Protein AF-A0A7W1PTY8-F1 (afdb_monomer)

Radius of gyration: 16.14 Å; Cα contacts (8 Å, |Δi|>4): 261; chains: 1; bounding box: 44×46×37 Å

Solvent-accessible surface area (backbone atoms only — not comparable to full-atom values): 6985 Å² total; per-residue (Å²): 135,87,81,84,87,83,87,86,79,87,54,73,79,92,75,63,62,74,62,30,79,41,83,40,99,84,69,27,41,33,36,24,19,24,73,20,39,33,32,34,26,34,72,88,78,34,53,73,45,74,30,42,72,42,86,69,38,36,64,60,100,88,45,11,25,40,53,67,46,71,39,95,58,34,92,86,41,43,36,38,36,37,33,33,23,27,69,55,97,85,38,54,25,33,34,33,33,36,24,40,56,56,97,75,31,59,40,76,79,38,77,80,42,66,84,38,83,52,78,85,132

Sequence (121 aa):
MQSTSVDTTTIITGLNIPWELIWGPDNFIWMTERFGRISRINPETGEQHILKVIDEVHQVSETGLLGMALHPDFFQNPYVFVVYTYLKNQEITVKVVRFSYSKGILIEPLAILDDIPGSFN

pLDDT: mean 95.44, std 7.08, range [57.75, 98.88]

Secondary structure (DSSP, 8-state):
--PPP----------S-EEEEEE-TTS-EEEEETTTEEEEE-TTT--EEEEEE-TT---STT-SEEEEEE-TTTTTS-EEEEEEEEEETTEEEEEEEEEEEETTEEEEEEEEEEEEE----

Foldseek 3Di:
DDDDDDDDDDLDDPAAQWADWDCDPVRWIWTDHFAAWTWTANSVRRDIQTADGDNQADDDDPFGWHDKDADPPCVVFVKIKTKGWGDDVNFIWIWIWIFHDDPRYTHDIDTPGTRHGDDDD

Mean predicted aligned error: 3.73 Å

Nearest PDB structures (foldseek):
  3das-assembly1_A  TM=8.930E-01  e=3.170E-07  Streptomyces coelicolor
  7cgz-assembly1_A  TM=8.992E-01  e=5.356E-05  Serratia sp. FS14
  7cdy-assembly2_B  TM=9.033E-01  e=5.646E-05  Serratia sp. FS14
  7cdy-assembly1_A  TM=8.923E-01  e=4.818E-05  Serratia sp. FS14
  7cgz-assembly1_B  TM=8.977E-01  e=2.909E-04  Serratia sp. FS14

Structure (mmCIF, N/CA/C/O backbone):
data_AF-A0A7W1PTY8-F1
#
_entry.id   AF-A0A7W1PTY8-F1
#
loop_
_atom_site.group_PDB
_atom_site.id
_atom_site.type_symbol
_atom_site.label_atom_id
_atom_site.label_alt_id
_atom_site.label_comp_id
_atom_site.label_asym_id
_atom_site.label_entity_id
_atom_site.label_seq_id
_atom_site.pdbx_PDB_ins_code
_atom_site.Cartn_x
_atom_site.Cartn_y
_atom_site.Cartn_z
_atom_site.occupancy
_atom_site.B_iso_or_equiv
_atom_site.auth_seq_id
_atom_site.auth_comp_id
_atom_site.auth_asym_id
_atom_site.auth_atom_id
_atom_site.pdbx_PDB_model_num
ATOM 1 N N . MET A 1 1 ? -26.676 32.865 10.962 1.00 58.53 1 MET A N 1
ATOM 2 C CA . MET A 1 1 ? -25.761 31.973 10.219 1.00 58.53 1 MET A CA 1
ATOM 3 C C . MET A 1 1 ? -25.387 30.841 11.158 1.00 58.53 1 MET A C 1
ATOM 5 O O . MET A 1 1 ? -24.960 31.139 12.263 1.00 58.53 1 MET A O 1
ATOM 9 N N . GLN A 1 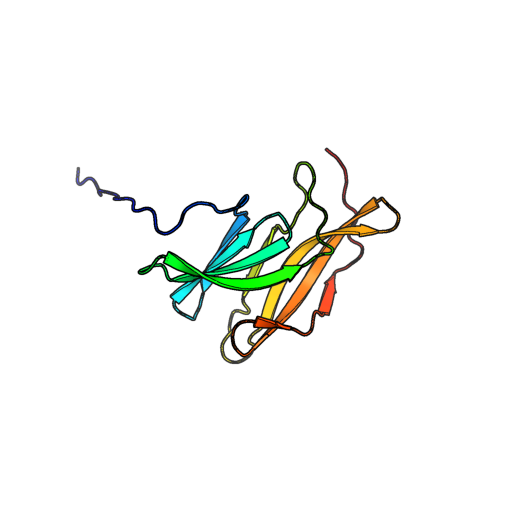2 ? -25.641 29.587 10.788 1.00 62.97 2 GLN A N 1
ATOM 10 C CA . GLN A 1 2 ? -25.294 28.424 11.609 1.00 62.97 2 GLN A CA 1
ATOM 11 C C . GLN A 1 2 ? -23.900 27.953 11.180 1.00 62.97 2 GLN A C 1
ATOM 13 O O . GLN A 1 2 ? -23.709 27.598 10.020 1.00 62.97 2 GLN A O 1
ATOM 18 N N . SER A 1 3 ? -22.913 28.034 12.070 1.00 77.81 3 SER A N 1
ATOM 19 C CA . SER A 1 3 ? -21.562 27.519 11.829 1.00 77.81 3 SER A CA 1
ATOM 20 C C . SER A 1 3 ? -21.509 26.036 12.194 1.00 77.81 3 SER A C 1
ATOM 22 O O . SER A 1 3 ? -21.961 25.663 13.275 1.00 77.81 3 SER A O 1
ATOM 24 N N . THR A 1 4 ? -20.948 25.198 11.324 1.00 82.62 4 THR A N 1
ATOM 25 C CA . THR A 1 4 ? -20.609 23.805 11.665 1.00 82.62 4 THR A CA 1
ATOM 26 C C . THR A 1 4 ? -19.239 23.812 12.341 1.00 82.62 4 THR A C 1
ATOM 28 O O . THR A 1 4 ? -18.309 24.379 11.769 1.00 82.62 4 THR A O 1
ATOM 31 N N . SER A 1 5 ? -19.104 23.247 13.547 1.00 85.88 5 SER A N 1
ATOM 32 C CA . SER A 1 5 ? -17.782 23.028 14.148 1.00 85.88 5 SER A CA 1
ATOM 33 C C . SER A 1 5 ? -17.198 21.714 13.640 1.00 85.88 5 SER A C 1
ATOM 35 O O . SER A 1 5 ? -17.921 20.739 13.440 1.00 85.88 5 SER A O 1
ATOM 37 N N . VAL A 1 6 ? -15.889 21.710 13.405 1.00 91.75 6 VAL A N 1
ATOM 38 C CA . VAL A 1 6 ? -15.121 20.522 13.033 1.00 91.75 6 VAL A CA 1
ATOM 39 C C . VAL A 1 6 ? -14.063 20.336 14.105 1.00 91.75 6 VAL A C 1
ATOM 41 O O . VAL A 1 6 ? -13.234 21.225 14.300 1.00 91.75 6 VAL A O 1
ATOM 44 N N . ASP A 1 7 ? -14.104 19.192 14.777 1.00 92.88 7 ASP A N 1
ATOM 45 C CA . ASP A 1 7 ? -13.088 18.785 15.740 1.00 92.88 7 ASP A CA 1
ATOM 46 C C . ASP A 1 7 ? -12.106 17.816 15.075 1.00 92.88 7 ASP A C 1
ATOM 48 O O . ASP A 1 7 ? -12.463 17.067 14.162 1.00 92.88 7 ASP A O 1
ATOM 52 N N . THR A 1 8 ? -10.853 17.834 15.524 1.00 93.69 8 THR A N 1
ATOM 53 C CA . THR A 1 8 ? -9.806 16.931 15.039 1.00 93.69 8 THR A CA 1
ATOM 54 C C . THR A 1 8 ? -9.248 16.106 16.190 1.00 93.69 8 THR A C 1
ATOM 56 O O . THR A 1 8 ? -9.191 16.542 17.338 1.00 93.69 8 THR A O 1
ATOM 59 N N . THR A 1 9 ? -8.850 14.871 15.902 1.00 94.44 9 THR A N 1
ATOM 60 C CA . THR A 1 9 ? -8.197 13.986 16.871 1.00 94.44 9 THR A CA 1
ATOM 61 C C . THR A 1 9 ? -7.113 13.193 16.162 1.00 94.44 9 THR A C 1
ATOM 63 O O . THR A 1 9 ? -7.313 12.696 15.054 1.00 94.44 9 THR A O 1
ATOM 66 N N . THR A 1 10 ? -5.948 13.089 16.796 1.00 96.62 10 THR A N 1
ATOM 67 C CA . THR A 1 10 ? -4.826 12.305 16.277 1.00 96.62 10 THR A CA 1
ATOM 68 C C . THR A 1 10 ? -5.045 10.826 16.582 1.00 96.62 10 THR A C 1
ATOM 70 O O . THR A 1 10 ? -5.048 10.439 17.746 1.00 96.62 10 THR A O 1
ATOM 73 N N . ILE A 1 11 ? -5.190 10.007 15.538 1.00 96.88 11 ILE A N 1
ATOM 74 C CA . ILE A 1 11 ? -5.391 8.549 15.646 1.00 96.88 11 ILE A CA 1
ATOM 75 C C . ILE A 1 11 ? -4.049 7.813 15.789 1.00 96.88 11 ILE A C 1
ATOM 77 O O . ILE A 1 11 ? -3.917 6.895 16.590 1.00 96.88 11 ILE A O 1
ATOM 81 N N . ILE A 1 12 ? -3.036 8.220 15.022 1.00 97.62 12 ILE A N 1
ATOM 82 C CA . ILE A 1 12 ? -1.703 7.605 15.011 1.00 97.62 12 ILE A CA 1
ATOM 83 C C . ILE A 1 12 ? -0.636 8.655 14.675 1.00 97.62 12 ILE A C 1
ATOM 85 O O . ILE A 1 12 ? -0.915 9.651 14.009 1.00 97.62 12 ILE A O 1
ATOM 89 N N . THR A 1 13 ? 0.596 8.441 15.139 1.00 97.19 13 THR A N 1
ATOM 90 C CA . THR A 1 13 ? 1.770 9.275 14.824 1.00 97.19 13 THR A CA 1
ATOM 91 C C . THR A 1 13 ? 2.957 8.400 14.409 1.00 97.19 13 THR A C 1
ATOM 93 O O . THR A 1 13 ? 2.874 7.176 14.458 1.00 97.19 13 THR A O 1
ATOM 96 N N . GLY A 1 14 ? 4.065 9.010 13.975 1.00 96.50 14 GLY A N 1
ATOM 97 C CA . GLY A 1 14 ? 5.282 8.271 13.603 1.00 96.50 14 GLY A CA 1
ATOM 98 C C . GLY A 1 14 ? 5.218 7.566 12.243 1.00 96.50 14 GLY A C 1
ATOM 99 O O . GLY A 1 14 ? 6.052 6.708 11.960 1.00 96.50 14 GLY A O 1
ATOM 100 N N . LEU A 1 15 ? 4.244 7.925 11.404 1.00 97.31 15 LEU A N 1
ATOM 101 C CA . LEU A 1 15 ? 4.138 7.444 10.029 1.00 97.31 15 LEU A CA 1
ATOM 102 C C . LEU A 1 15 ? 5.244 8.039 9.146 1.00 97.31 15 LEU A C 1
ATOM 104 O O . LEU A 1 15 ? 5.660 9.186 9.323 1.00 97.31 15 LEU A O 1
ATOM 108 N N . ASN A 1 16 ? 5.696 7.266 8.167 1.00 95.62 16 ASN A N 1
ATOM 109 C CA . ASN A 1 16 ? 6.699 7.653 7.190 1.00 95.62 16 ASN A CA 1
ATOM 110 C C . ASN A 1 16 ? 6.025 8.041 5.869 1.00 95.62 16 ASN A C 1
ATOM 112 O O . ASN A 1 16 ? 5.718 7.179 5.053 1.00 95.62 16 ASN A O 1
ATOM 116 N N . ILE A 1 17 ? 5.816 9.346 5.671 1.00 96.69 17 ILE A N 1
ATOM 117 C CA . ILE A 1 17 ? 5.283 9.934 4.429 1.00 96.69 17 ILE A CA 1
ATOM 118 C C . ILE A 1 17 ? 4.039 9.156 3.930 1.00 96.69 17 ILE A C 1
ATOM 120 O O . ILE A 1 17 ? 4.115 8.450 2.918 1.00 96.69 17 ILE A O 1
ATOM 124 N N . PRO A 1 18 ? 2.910 9.222 4.665 1.00 96.94 18 PRO A N 1
ATOM 125 C CA . PRO A 1 18 ? 1.657 8.621 4.214 1.00 96.94 18 PRO A CA 1
ATOM 126 C C . PRO A 1 18 ? 1.213 9.268 2.897 1.00 96.94 18 PRO A C 1
ATOM 128 O O . PRO A 1 18 ? 1.330 10.485 2.748 1.00 96.94 18 PRO A O 1
ATOM 131 N N . TRP A 1 19 ? 0.736 8.460 1.949 1.00 97.38 19 TRP A N 1
ATOM 132 C CA . TRP A 1 19 ? 0.445 8.912 0.585 1.00 97.38 19 TRP A CA 1
ATOM 133 C C . TRP A 1 19 ? -1.033 8.769 0.220 1.00 97.38 19 TRP A C 1
ATOM 135 O O . TRP A 1 19 ? -1.728 9.770 0.075 1.00 97.38 19 TRP A O 1
ATOM 145 N N . GLU A 1 20 ? -1.531 7.538 0.113 1.00 98.06 20 GLU A N 1
ATOM 146 C CA . GLU A 1 20 ? -2.942 7.245 -0.149 1.00 98.06 20 GLU A CA 1
ATOM 147 C C . GLU A 1 20 ? -3.645 6.826 1.144 1.00 98.06 20 GLU A C 1
ATOM 149 O O . GLU A 1 20 ? -3.072 6.078 1.940 1.00 98.06 20 GLU A O 1
ATOM 154 N N . LEU A 1 21 ? -4.892 7.272 1.337 1.00 98.25 21 LEU A N 1
ATOM 155 C CA . LEU A 1 21 ? -5.752 6.864 2.448 1.00 98.25 21 LEU A CA 1
ATOM 156 C C . LEU A 1 21 ? -7.136 6.470 1.921 1.00 98.25 21 LEU A C 1
ATOM 158 O O . LEU A 1 21 ? -7.814 7.268 1.280 1.00 98.25 21 LEU A O 1
ATOM 162 N N . ILE A 1 22 ? -7.588 5.264 2.259 1.00 98.19 22 ILE A N 1
ATOM 163 C CA . ILE A 1 22 ? -8.889 4.726 1.841 1.00 98.19 22 ILE A CA 1
ATOM 164 C C . ILE A 1 22 ? -9.629 4.205 3.064 1.00 98.19 22 ILE A C 1
ATOM 166 O O . ILE A 1 22 ? -9.067 3.455 3.862 1.00 98.19 22 ILE A O 1
ATOM 170 N N . TRP A 1 23 ? -10.911 4.541 3.193 1.00 98.06 23 TRP A N 1
ATOM 171 C CA . TRP A 1 23 ? -11.771 3.858 4.154 1.00 98.06 23 TRP A CA 1
ATOM 172 C C . TRP A 1 23 ? -12.104 2.461 3.628 1.00 98.06 23 TRP A C 1
ATOM 174 O O . TRP A 1 23 ? -12.783 2.311 2.611 1.00 98.06 23 TRP A O 1
ATOM 184 N N . GLY A 1 24 ? -11.573 1.438 4.289 1.00 97.31 24 GLY A N 1
ATOM 185 C CA . GLY A 1 24 ? -11.740 0.049 3.898 1.00 97.31 24 GLY A CA 1
ATOM 186 C C . GLY A 1 24 ? -13.146 -0.481 4.191 1.00 97.31 24 GLY A C 1
ATOM 187 O O . GLY A 1 24 ? -13.846 0.028 5.071 1.00 97.31 24 GLY A O 1
ATOM 188 N N . PRO A 1 25 ? -13.562 -1.559 3.506 1.00 95.88 25 PRO A N 1
ATOM 189 C CA . PRO A 1 25 ? -14.844 -2.222 3.754 1.00 95.88 25 PRO A CA 1
ATOM 190 C C . PRO A 1 25 ? -14.901 -2.920 5.125 1.00 95.88 25 PRO A C 1
ATOM 192 O O . PRO A 1 25 ? -15.966 -3.347 5.560 1.00 95.88 25 PRO A O 1
ATOM 195 N N . ASP A 1 26 ? -13.761 -3.040 5.806 1.00 95.94 26 ASP A N 1
ATOM 196 C CA . ASP A 1 26 ? -13.593 -3.591 7.148 1.00 95.94 26 ASP A CA 1
ATOM 197 C C . ASP A 1 26 ? -13.624 -2.520 8.258 1.00 95.94 26 ASP A C 1
ATOM 199 O O . ASP A 1 26 ? -13.364 -2.852 9.411 1.00 95.94 26 ASP A O 1
ATOM 203 N N . ASN A 1 27 ? -13.953 -1.260 7.932 1.00 97.38 27 ASN A N 1
ATOM 204 C CA . ASN A 1 27 ? -13.896 -0.090 8.826 1.00 97.38 27 ASN A CA 1
ATOM 205 C C . ASN A 1 27 ? -12.494 0.270 9.339 1.00 97.38 27 ASN A C 1
ATOM 207 O O . ASN A 1 27 ? -12.361 1.015 10.308 1.00 97.38 27 ASN A O 1
ATOM 211 N N . PHE A 1 28 ? -11.442 -0.210 8.676 1.00 98.44 28 PHE A N 1
ATOM 212 C CA . PHE A 1 28 ? -10.090 0.292 8.894 1.00 98.44 28 PHE A CA 1
ATOM 213 C C . PHE A 1 28 ? -9.759 1.378 7.869 1.00 98.44 28 PHE A C 1
ATOM 215 O O . PHE A 1 28 ? -10.257 1.367 6.745 1.00 98.44 28 PHE A O 1
ATOM 222 N N . ILE A 1 29 ? -8.854 2.287 8.221 1.00 98.56 29 ILE A N 1
ATOM 223 C CA . ILE A 1 29 ? -8.222 3.192 7.259 1.00 98.56 29 ILE A CA 1
ATOM 224 C C . ILE A 1 29 ? -7.041 2.451 6.641 1.00 98.56 29 ILE A C 1
ATOM 226 O O . ILE A 1 29 ? -6.067 2.157 7.327 1.00 98.56 29 ILE A O 1
ATOM 230 N N . TRP A 1 30 ? -7.117 2.137 5.356 1.00 98.69 30 TRP A N 1
ATOM 231 C CA . TRP A 1 30 ? -6.025 1.545 4.592 1.00 98.69 30 TRP A CA 1
ATOM 232 C C . TRP A 1 30 ? -5.120 2.651 4.073 1.00 98.69 30 TRP A C 1
ATOM 234 O O . TRP A 1 30 ? -5.601 3.683 3.613 1.00 98.69 30 TRP A O 1
ATOM 244 N N . MET A 1 31 ? -3.812 2.431 4.139 1.00 98.69 31 MET A N 1
ATOM 245 C CA . MET A 1 31 ? -2.828 3.464 3.869 1.00 98.69 31 MET A CA 1
ATOM 246 C C . MET A 1 31 ? -1.594 2.917 3.162 1.00 98.69 31 MET A C 1
ATOM 248 O O . MET A 1 31 ? -1.081 1.848 3.518 1.00 98.69 31 MET A O 1
ATOM 252 N N . THR A 1 32 ? -1.082 3.696 2.213 1.00 98.75 32 THR A N 1
ATOM 253 C CA . THR A 1 32 ? 0.265 3.524 1.668 1.00 98.75 32 THR A CA 1
ATOM 254 C C . THR A 1 32 ? 1.237 4.499 2.319 1.00 98.75 32 THR A C 1
ATOM 256 O O . THR A 1 32 ? 0.925 5.662 2.566 1.00 98.75 32 THR A O 1
ATOM 259 N N . GLU A 1 33 ? 2.441 4.020 2.594 1.00 98.56 33 GLU A N 1
ATOM 260 C CA . GLU A 1 33 ? 3.583 4.840 2.973 1.00 98.56 33 GLU A CA 1
ATOM 261 C C . GLU A 1 33 ? 4.651 4.726 1.906 1.00 98.56 33 GLU A C 1
ATOM 263 O O . GLU A 1 33 ? 4.957 3.639 1.401 1.00 98.56 33 GLU A O 1
ATOM 268 N N . ARG A 1 34 ? 5.225 5.878 1.581 1.00 97.75 34 ARG A N 1
ATOM 269 C CA . ARG A 1 34 ? 5.984 6.091 0.355 1.00 97.75 34 ARG A CA 1
ATOM 270 C C . ARG A 1 34 ? 7.163 5.141 0.154 1.00 97.75 34 ARG A C 1
ATOM 272 O O . ARG A 1 34 ? 7.490 4.802 -0.982 1.00 97.75 34 ARG A O 1
ATOM 279 N N . PHE A 1 35 ? 7.763 4.665 1.240 1.00 97.75 35 PHE A N 1
ATOM 280 C CA . PHE A 1 35 ? 8.876 3.721 1.195 1.00 97.75 35 PHE A CA 1
ATOM 281 C C . PHE A 1 35 ? 8.485 2.290 0.788 1.00 97.75 35 PHE A C 1
ATOM 283 O O . PHE A 1 35 ? 9.366 1.449 0.653 1.00 97.75 35 PHE A O 1
ATOM 290 N N . GLY A 1 36 ? 7.192 1.999 0.603 1.00 98.50 36 GLY A N 1
ATOM 291 C CA . GLY A 1 36 ? 6.707 0.701 0.128 1.00 98.50 36 GLY A CA 1
ATOM 292 C C . GLY A 1 36 ? 5.828 -0.070 1.106 1.00 98.50 36 GLY A C 1
ATOM 293 O O . GLY A 1 36 ? 5.517 -1.234 0.847 1.00 98.50 36 GLY A O 1
ATOM 294 N N . ARG A 1 37 ? 5.418 0.535 2.227 1.00 98.75 37 ARG A N 1
ATOM 295 C CA . ARG A 1 37 ? 4.574 -0.134 3.224 1.00 98.75 37 ARG A CA 1
ATOM 296 C C . ARG A 1 37 ? 3.096 0.100 2.948 1.00 98.75 37 ARG A C 1
ATOM 298 O O . ARG A 1 37 ? 2.658 1.226 2.747 1.00 98.75 37 ARG A O 1
ATOM 305 N N . ILE A 1 38 ? 2.327 -0.979 3.007 1.00 98.81 38 ILE A N 1
ATOM 306 C CA . ILE A 1 38 ? 0.867 -0.961 2.999 1.00 98.81 38 ILE A CA 1
ATOM 307 C C . ILE A 1 38 ? 0.411 -1.415 4.378 1.00 98.81 38 ILE A C 1
ATOM 309 O O . ILE A 1 38 ? 0.805 -2.484 4.858 1.00 98.81 38 ILE A O 1
ATOM 313 N N . SER A 1 39 ? -0.414 -0.604 5.026 1.00 98.62 39 SER A N 1
ATOM 314 C CA . SER A 1 39 ? -0.977 -0.915 6.336 1.00 98.62 39 SER A CA 1
ATOM 315 C C . SER A 1 39 ? -2.453 -0.559 6.393 1.00 98.62 39 SER A C 1
ATOM 317 O O . SER A 1 39 ? -2.960 0.162 5.537 1.00 98.62 39 SER A O 1
ATOM 319 N N . ARG A 1 40 ? -3.147 -1.068 7.404 1.00 98.50 40 ARG A N 1
ATOM 320 C CA . ARG A 1 40 ? -4.472 -0.587 7.783 1.00 98.50 40 ARG A CA 1
ATOM 321 C C . ARG A 1 40 ? -4.470 -0.193 9.254 1.00 98.50 40 ARG A C 1
ATOM 323 O O . ARG A 1 40 ? -3.775 -0.822 10.049 1.00 98.50 40 ARG A O 1
ATOM 330 N N . ILE A 1 41 ? -5.216 0.841 9.606 1.00 98.69 41 ILE A N 1
ATOM 331 C CA . ILE A 1 41 ? -5.251 1.436 10.941 1.00 98.69 41 ILE A CA 1
ATOM 332 C C . ILE A 1 41 ? -6.684 1.392 11.452 1.00 98.69 41 ILE A C 1
ATOM 334 O O . ILE A 1 41 ? -7.607 1.797 10.744 1.00 98.69 41 ILE A O 1
ATOM 338 N N . ASN A 1 42 ? -6.874 0.903 12.674 1.00 98.38 42 ASN A N 1
ATOM 339 C CA . ASN A 1 42 ? -8.162 1.002 13.343 1.00 98.38 42 ASN A CA 1
ATOM 340 C C . ASN A 1 42 ? -8.410 2.479 13.720 1.00 98.38 42 ASN A C 1
ATOM 342 O O . ASN A 1 42 ? -7.616 3.038 14.481 1.00 98.38 42 ASN A O 1
ATOM 346 N N . PRO A 1 43 ? -9.477 3.124 13.215 1.00 97.69 43 PRO A N 1
ATOM 347 C CA . PRO A 1 43 ? -9.721 4.545 13.456 1.00 97.69 43 PRO A CA 1
ATOM 348 C C . PRO A 1 43 ? -10.086 4.877 14.912 1.00 97.69 43 PRO A C 1
ATOM 350 O O . PRO A 1 43 ? -9.940 6.027 15.315 1.00 97.69 43 PRO A O 1
ATOM 353 N N . GLU A 1 44 ? -10.540 3.903 15.705 1.00 97.25 44 GLU A N 1
ATOM 354 C CA . GLU A 1 44 ? -10.914 4.095 17.112 1.00 97.25 44 GLU A CA 1
ATOM 355 C C . GLU A 1 44 ? -9.725 3.905 18.060 1.00 97.25 44 GLU A C 1
ATOM 357 O O . GLU A 1 44 ? -9.585 4.640 19.036 1.00 97.25 44 GLU A O 1
ATOM 362 N N . THR A 1 45 ? -8.869 2.913 17.790 1.00 97.69 45 THR A N 1
ATOM 363 C CA . THR A 1 45 ? -7.778 2.522 18.705 1.00 97.69 45 THR A CA 1
ATOM 364 C C . THR A 1 45 ? -6.395 2.989 18.261 1.00 97.69 45 THR A C 1
ATOM 366 O O . THR A 1 45 ? -5.462 2.967 19.062 1.00 97.69 45 THR A O 1
ATOM 369 N N . GLY A 1 46 ? -6.232 3.369 16.990 1.00 97.88 46 GLY A N 1
ATOM 370 C CA . GLY A 1 46 ? -4.930 3.669 16.392 1.00 97.88 46 GLY A CA 1
ATOM 371 C C . GLY A 1 46 ? -4.055 2.440 16.131 1.00 97.88 46 GLY A C 1
ATOM 372 O O . GLY A 1 46 ? -2.896 2.583 15.747 1.00 97.88 46 GLY A O 1
ATOM 373 N N . GLU A 1 47 ? -4.580 1.225 16.317 1.00 98.25 47 GLU A N 1
ATOM 374 C CA . GLU A 1 47 ? -3.840 -0.011 16.066 1.00 98.25 47 GLU A CA 1
ATOM 375 C C . GLU A 1 47 ? -3.493 -0.152 14.574 1.00 98.25 47 GLU A C 1
ATOM 377 O O . GLU A 1 47 ? -4.384 -0.212 13.725 1.00 98.25 47 GLU A O 1
ATOM 382 N N . GLN A 1 48 ? -2.195 -0.225 14.254 1.00 98.38 48 GLN A N 1
ATOM 383 C CA . GLN A 1 48 ? -1.691 -0.385 12.888 1.00 98.38 48 GLN A CA 1
ATOM 384 C C . GLN A 1 48 ? -1.373 -1.850 12.581 1.00 98.38 48 GLN A C 1
ATOM 386 O O . GLN A 1 48 ? -0.551 -2.481 13.245 1.00 98.38 48 GLN A O 1
ATOM 391 N N . HIS A 1 49 ? -1.963 -2.379 11.512 1.00 98.38 49 HIS A N 1
ATOM 392 C CA . HIS A 1 49 ? -1.666 -3.704 10.969 1.00 98.38 49 HIS A CA 1
ATOM 393 C C . HIS A 1 49 ? -0.901 -3.556 9.658 1.00 98.38 49 HIS A C 1
ATOM 395 O O . HIS A 1 49 ? -1.424 -3.012 8.684 1.00 98.38 49 HIS A O 1
ATOM 401 N N . ILE A 1 50 ? 0.334 -4.050 9.614 1.00 98.56 50 ILE A N 1
ATOM 402 C CA . ILE A 1 50 ? 1.144 -4.050 8.391 1.00 98.56 50 ILE A CA 1
ATOM 403 C C . ILE A 1 50 ? 0.683 -5.203 7.500 1.00 98.56 50 ILE A C 1
ATOM 405 O O . ILE A 1 50 ? 0.758 -6.363 7.894 1.00 98.56 50 ILE A O 1
ATOM 409 N N . LEU A 1 51 ? 0.234 -4.877 6.289 1.00 98.69 51 LEU A N 1
ATOM 410 C CA . LEU A 1 51 ? -0.285 -5.850 5.328 1.00 98.69 51 LEU A CA 1
ATOM 411 C C . LEU A 1 51 ? 0.798 -6.324 4.354 1.00 98.69 51 LEU A C 1
ATOM 413 O O . LEU A 1 51 ? 0.778 -7.473 3.902 1.00 98.69 51 LEU A O 1
ATOM 417 N N . LYS A 1 52 ? 1.725 -5.422 4.001 1.00 98.69 52 LYS A N 1
ATOM 418 C CA . LYS A 1 52 ? 2.843 -5.681 3.088 1.00 98.69 52 LYS A CA 1
ATOM 419 C C . LYS A 1 52 ? 3.935 -4.626 3.220 1.00 98.69 52 LYS A C 1
ATOM 421 O O . LYS A 1 52 ? 3.640 -3.460 3.466 1.00 98.69 52 LYS A O 1
ATOM 426 N N . VAL A 1 53 ? 5.173 -5.032 2.965 1.00 98.62 53 VAL A N 1
ATOM 427 C CA . VAL A 1 53 ? 6.269 -4.139 2.573 1.00 98.62 53 VAL A CA 1
ATOM 428 C C . VAL A 1 53 ? 6.768 -4.620 1.211 1.00 98.62 53 VAL A C 1
ATOM 430 O O . VAL A 1 53 ? 6.932 -5.826 1.012 1.00 98.62 53 VAL A O 1
ATOM 433 N N . ILE A 1 54 ? 6.891 -3.706 0.251 1.00 98.50 54 ILE A N 1
ATOM 434 C CA . ILE A 1 54 ? 7.333 -3.989 -1.117 1.00 98.50 54 ILE A CA 1
ATOM 435 C C . ILE A 1 54 ? 8.769 -3.483 -1.262 1.00 98.50 54 ILE A C 1
ATOM 437 O O . ILE A 1 54 ? 8.993 -2.300 -1.496 1.00 98.50 54 ILE A O 1
ATOM 441 N N . ASP A 1 55 ? 9.738 -4.387 -1.130 1.00 97.88 55 ASP A N 1
ATOM 442 C CA . ASP A 1 55 ? 11.163 -4.028 -1.062 1.00 97.88 55 ASP A CA 1
ATOM 443 C C . ASP A 1 55 ? 11.721 -3.429 -2.365 1.00 97.88 55 ASP A C 1
ATOM 445 O O . ASP A 1 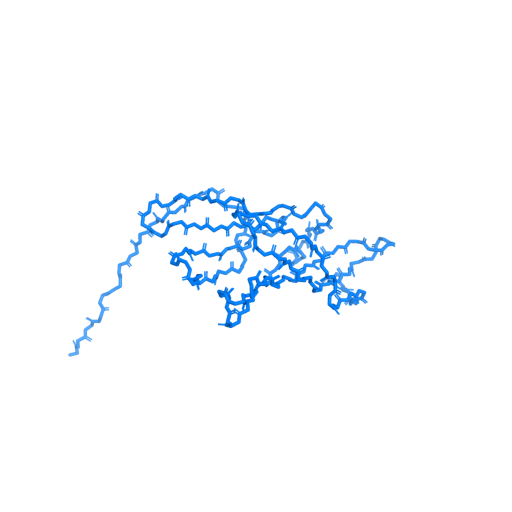55 ? 12.715 -2.710 -2.345 1.00 97.88 55 ASP A O 1
ATOM 449 N N . GLU A 1 56 ? 11.093 -3.712 -3.509 1.00 97.25 56 GLU A N 1
ATOM 450 C CA . GLU A 1 56 ? 11.528 -3.182 -4.810 1.00 97.25 56 GLU A CA 1
ATOM 451 C C . GLU A 1 56 ? 11.106 -1.725 -5.067 1.00 97.25 56 GLU A C 1
ATOM 453 O O . GLU A 1 56 ? 11.466 -1.156 -6.102 1.00 97.25 56 GLU A O 1
ATOM 458 N N . VAL A 1 57 ? 10.337 -1.118 -4.156 1.00 98.12 57 VAL A N 1
ATOM 459 C CA . VAL A 1 57 ? 9.916 0.279 -4.279 1.00 98.12 57 VAL A CA 1
ATOM 460 C C . VAL A 1 57 ? 11.138 1.188 -4.270 1.00 98.12 57 VAL A C 1
ATOM 462 O O . VAL A 1 57 ? 11.943 1.200 -3.340 1.00 98.12 57 VAL A O 1
ATOM 465 N N . HIS A 1 58 ? 11.251 2.003 -5.310 1.00 96.81 58 HIS A N 1
ATOM 466 C CA . HIS A 1 58 ? 12.263 3.038 -5.402 1.00 96.81 58 HIS A CA 1
ATOM 467 C C . HIS A 1 58 ? 11.669 4.381 -4.982 1.00 96.81 58 HIS A C 1
ATOM 469 O O . HIS A 1 58 ? 10.743 4.859 -5.636 1.00 96.81 58 HIS A O 1
ATOM 475 N N . GLN A 1 59 ? 12.214 4.988 -3.921 1.00 93.50 59 GLN A N 1
ATOM 476 C CA . GLN A 1 59 ? 11.777 6.287 -3.401 1.00 93.50 59 GLN A CA 1
ATOM 477 C C . GLN A 1 59 ? 12.883 7.357 -3.441 1.00 93.50 59 GLN A C 1
ATOM 479 O O . GLN A 1 59 ? 13.895 7.261 -2.750 1.00 93.50 59 GLN A O 1
ATOM 484 N N . VAL A 1 60 ? 12.665 8.402 -4.238 1.00 91.38 60 VAL A N 1
ATOM 485 C CA . VAL A 1 60 ? 13.490 9.609 -4.420 1.00 91.38 60 VAL A CA 1
ATOM 486 C C . VAL A 1 60 ? 12.578 10.737 -4.930 1.00 91.38 60 VAL A C 1
ATOM 488 O O . VAL A 1 60 ? 11.799 10.532 -5.852 1.00 91.38 60 VAL A O 1
ATOM 491 N N . SER A 1 61 ? 12.681 11.953 -4.383 1.00 89.81 61 SER A N 1
ATOM 492 C CA . SER A 1 61 ? 11.922 13.148 -4.826 1.00 89.81 61 SER A CA 1
ATOM 493 C C . SER A 1 61 ? 10.393 13.012 -4.783 1.00 89.81 61 SER A C 1
ATOM 495 O O . SER A 1 61 ? 9.856 13.253 -3.710 1.00 89.81 61 SER A O 1
ATOM 497 N N . GLU A 1 62 ? 9.713 12.527 -5.829 1.00 90.00 62 GLU A N 1
ATOM 498 C CA . GLU A 1 62 ? 8.261 12.218 -5.867 1.00 90.00 62 GLU A CA 1
ATOM 499 C C . GLU A 1 62 ? 7.965 10.718 -6.089 1.00 90.00 62 GLU A C 1
ATOM 501 O O . GLU A 1 62 ? 6.817 10.286 -6.083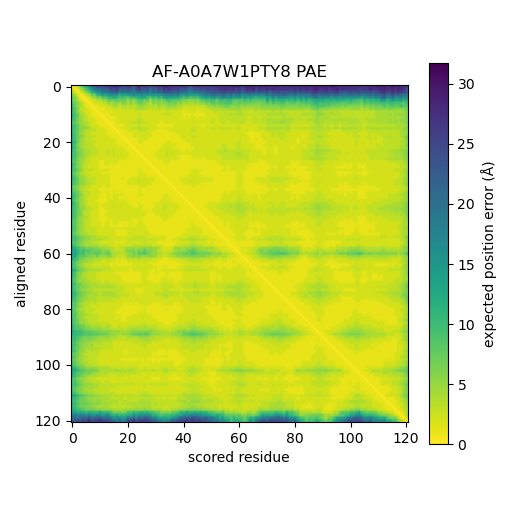 1.00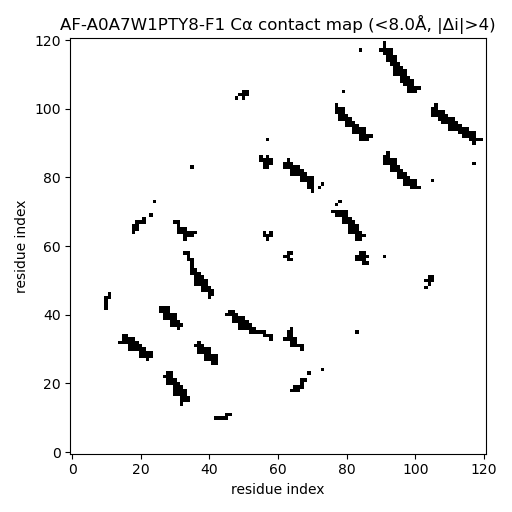 90.00 62 GLU A O 1
ATOM 506 N N . THR A 1 63 ? 8.997 9.888 -6.266 1.00 95.19 63 THR A N 1
ATOM 507 C CA . THR A 1 63 ? 8.849 8.445 -6.498 1.00 95.19 63 THR A CA 1
ATOM 508 C C . THR A 1 63 ? 8.599 7.689 -5.188 1.00 95.19 63 THR A C 1
ATOM 510 O O . THR A 1 63 ? 9.026 8.123 -4.114 1.00 95.19 63 THR A O 1
ATOM 513 N N . GLY A 1 64 ? 7.908 6.559 -5.245 1.00 97.38 64 GLY A N 1
ATOM 514 C CA . GLY A 1 64 ? 7.668 5.662 -4.123 1.00 97.38 64 GLY A CA 1
ATOM 515 C C . GLY A 1 64 ? 6.471 4.754 -4.379 1.00 97.38 64 GLY A C 1
ATOM 516 O O . GLY A 1 64 ? 6.058 4.543 -5.520 1.00 97.38 64 GLY A O 1
ATOM 517 N N . LEU A 1 65 ? 5.897 4.236 -3.299 1.00 98.62 65 LEU A N 1
ATOM 518 C CA . LEU A 1 65 ? 4.555 3.671 -3.291 1.00 98.62 65 LEU A CA 1
ATOM 519 C C . LEU A 1 65 ? 3.536 4.803 -3.189 1.00 98.62 65 LEU A C 1
ATOM 521 O O . LEU A 1 65 ? 3.596 5.605 -2.260 1.00 98.62 65 LEU A O 1
ATOM 525 N N . LEU A 1 66 ? 2.630 4.862 -4.162 1.00 97.00 66 LEU A N 1
ATOM 526 C CA . LEU A 1 66 ? 1.748 6.002 -4.373 1.00 97.00 66 LEU A CA 1
ATOM 527 C C . LEU A 1 66 ? 0.293 5.586 -4.123 1.00 97.00 66 LEU A C 1
ATOM 529 O O . LEU A 1 66 ? -0.079 5.253 -2.996 1.00 97.00 66 LEU A O 1
ATOM 533 N N . GLY A 1 67 ? -0.524 5.602 -5.176 1.00 97.62 67 GLY A N 1
ATOM 534 C CA . GLY A 1 67 ? -1.942 5.293 -5.117 1.00 97.62 67 GLY A CA 1
ATOM 535 C C . GLY A 1 67 ? -2.229 3.832 -4.782 1.00 97.62 67 GLY A C 1
ATOM 536 O O . GLY A 1 67 ? -1.467 2.913 -5.103 1.00 97.62 67 GLY A O 1
ATOM 537 N N . MET A 1 68 ? -3.391 3.638 -4.177 1.00 98.75 68 MET A N 1
ATOM 538 C CA . MET A 1 68 ? -3.990 2.351 -3.872 1.00 98.75 68 MET A CA 1
ATOM 539 C C . MET A 1 68 ? -5.469 2.394 -4.256 1.00 98.75 68 MET A C 1
ATOM 541 O O . MET A 1 68 ? -6.103 3.443 -4.224 1.00 98.75 68 MET A O 1
ATOM 545 N N . ALA A 1 69 ? -6.029 1.248 -4.616 1.00 98.56 69 ALA A N 1
ATOM 546 C CA . ALA A 1 69 ? -7.462 1.064 -4.763 1.00 98.56 69 ALA A CA 1
ATOM 547 C C . ALA A 1 69 ? -7.849 -0.332 -4.274 1.00 98.56 69 ALA A C 1
ATOM 549 O O . ALA A 1 69 ? -7.129 -1.307 -4.498 1.00 98.56 69 ALA A O 1
ATOM 550 N N . LEU A 1 70 ? -9.000 -0.435 -3.620 1.00 98.62 70 LEU A N 1
ATOM 551 C CA . LEU A 1 70 ? -9.614 -1.715 -3.281 1.00 98.62 70 LEU A CA 1
ATOM 552 C C . LEU A 1 70 ? -10.617 -2.080 -4.376 1.00 98.62 70 LEU A C 1
ATOM 554 O O . LEU A 1 70 ? -11.253 -1.199 -4.957 1.00 98.62 70 LEU A O 1
ATOM 558 N N . HIS A 1 71 ? -10.771 -3.371 -4.669 1.00 98.38 71 HIS A N 1
ATOM 559 C CA . HIS A 1 71 ? -11.828 -3.808 -5.576 1.00 98.38 71 HIS A CA 1
ATOM 560 C C . HIS A 1 71 ? -13.209 -3.340 -5.060 1.00 98.38 71 HIS A C 1
ATOM 562 O O . HIS A 1 71 ? -13.476 -3.513 -3.870 1.00 98.38 71 HIS A O 1
ATOM 568 N N . PRO A 1 72 ? -14.109 -2.802 -5.912 1.00 97.12 72 PRO A N 1
ATOM 569 C CA . PRO A 1 72 ? -15.410 -2.284 -5.466 1.00 97.12 72 PRO A CA 1
ATOM 570 C C . PRO A 1 72 ? -16.276 -3.322 -4.741 1.00 97.12 72 PRO A C 1
ATOM 572 O O . PRO A 1 72 ? -17.007 -3.003 -3.811 1.00 97.12 72 PRO A O 1
ATOM 575 N N . ASP A 1 73 ? -16.161 -4.581 -5.160 1.00 97.19 73 ASP A N 1
ATOM 576 C CA . ASP A 1 73 ? -16.794 -5.744 -4.537 1.00 97.19 73 ASP A CA 1
ATOM 577 C C . ASP A 1 73 ? -15.750 -6.572 -3.772 1.00 97.19 73 ASP A C 1
ATOM 579 O O . ASP A 1 73 ? -15.383 -7.680 -4.172 1.00 97.19 73 ASP A O 1
ATOM 583 N N . PHE A 1 74 ? -15.172 -5.967 -2.731 1.00 97.56 74 PHE A N 1
ATOM 584 C CA . PHE A 1 74 ? -13.981 -6.483 -2.048 1.00 97.56 74 PHE A CA 1
ATOM 585 C C . PHE A 1 74 ? -14.202 -7.832 -1.353 1.00 97.56 74 PHE A C 1
ATOM 587 O O . PHE A 1 74 ? -13.301 -8.661 -1.306 1.00 97.56 74 PHE A O 1
ATOM 594 N N . PHE A 1 75 ? -15.399 -8.083 -0.817 1.00 95.50 75 PHE A N 1
ATOM 595 C CA . PHE A 1 75 ? -15.671 -9.328 -0.091 1.00 95.50 75 PHE A CA 1
ATOM 596 C C . PHE A 1 75 ? -15.737 -10.552 -1.008 1.00 95.50 75 PHE A C 1
ATOM 598 O O . PHE A 1 75 ? -15.368 -11.645 -0.584 1.00 95.50 75 PHE A O 1
ATOM 605 N N . GLN A 1 76 ? -16.177 -10.379 -2.257 1.00 97.81 76 GLN A N 1
ATOM 606 C CA . GLN A 1 76 ? -16.164 -11.452 -3.255 1.00 97.81 76 GLN A CA 1
ATOM 607 C C . GLN A 1 76 ? -14.826 -11.515 -3.997 1.00 97.81 76 GLN A C 1
ATOM 609 O O . GLN A 1 76 ? -14.379 -12.591 -4.384 1.00 97.81 76 GLN A O 1
ATOM 614 N N . ASN A 1 77 ? -14.174 -10.363 -4.166 1.00 97.94 77 ASN A N 1
ATOM 615 C CA . ASN A 1 77 ? -12.929 -10.214 -4.904 1.00 97.94 77 ASN A CA 1
ATOM 616 C C . ASN A 1 77 ? -11.944 -9.407 -4.047 1.00 97.94 77 ASN A C 1
ATOM 618 O O . ASN A 1 77 ? -11.846 -8.191 -4.231 1.00 97.94 77 ASN A O 1
ATOM 622 N N . PRO A 1 78 ? -11.226 -10.039 -3.099 1.00 97.88 78 PRO A N 1
ATOM 623 C CA . PRO A 1 78 ? -10.366 -9.342 -2.143 1.00 97.88 78 PRO A CA 1
ATOM 624 C C . PRO A 1 78 ? -9.061 -8.900 -2.811 1.00 97.88 78 PRO A C 1
ATOM 626 O O . PRO A 1 78 ? -7.974 -9.356 -2.466 1.00 97.88 78 PRO A O 1
ATOM 629 N N . TYR A 1 79 ? -9.167 -8.036 -3.816 1.00 98.75 79 TYR A N 1
ATOM 630 C CA . TYR A 1 79 ? -8.050 -7.528 -4.591 1.00 98.75 79 TYR A CA 1
ATOM 631 C C . TYR A 1 79 ? -7.706 -6.105 -4.184 1.00 98.75 79 TYR A C 1
ATOM 633 O O . TYR A 1 79 ? -8.578 -5.248 -4.025 1.00 98.75 79 TYR A O 1
ATOM 641 N N . VAL A 1 80 ? -6.405 -5.868 -4.064 1.00 98.75 80 VAL A N 1
ATOM 642 C CA . VAL A 1 80 ? -5.818 -4.564 -3.769 1.00 98.75 80 VAL A CA 1
ATOM 643 C C . VAL A 1 80 ? -4.905 -4.194 -4.918 1.00 98.75 80 VAL A C 1
ATOM 645 O O . VAL A 1 80 ? -4.037 -4.973 -5.299 1.00 98.75 80 VAL A O 1
ATOM 648 N N . PHE A 1 81 ? -5.107 -3.013 -5.473 1.00 98.81 81 PHE A N 1
ATOM 649 C CA . PHE A 1 81 ? -4.333 -2.478 -6.577 1.00 98.81 81 PHE A CA 1
ATOM 650 C C . PHE A 1 81 ? -3.449 -1.378 -6.027 1.00 98.81 81 PHE A C 1
ATOM 652 O O . PHE A 1 81 ? -3.934 -0.522 -5.294 1.00 98.81 81 PHE A O 1
ATOM 659 N N . VAL A 1 82 ? -2.171 -1.391 -6.372 1.00 98.81 82 VAL A N 1
ATOM 660 C CA . VAL A 1 82 ? -1.239 -0.328 -5.999 1.00 98.81 82 VAL A CA 1
ATOM 661 C C . VAL A 1 82 ? -0.410 0.091 -7.193 1.00 98.81 82 VAL A C 1
ATOM 663 O O . VAL A 1 82 ? -0.126 -0.720 -8.076 1.00 98.81 82 VAL A O 1
ATOM 666 N N . VAL A 1 83 ? -0.006 1.355 -7.198 1.00 98.56 83 VAL A N 1
ATOM 667 C CA . VAL A 1 83 ? 0.942 1.900 -8.166 1.00 98.56 83 VAL A CA 1
ATOM 668 C C . VAL A 1 83 ? 2.198 2.355 -7.439 1.00 98.56 83 VAL A C 1
ATOM 670 O O . VAL A 1 83 ? 2.129 3.032 -6.411 1.00 98.56 83 VAL A O 1
ATOM 673 N N . TYR A 1 84 ? 3.353 1.954 -7.954 1.00 98.38 84 TYR A N 1
ATOM 674 C CA . TYR A 1 84 ? 4.635 2.345 -7.385 1.00 98.38 84 TYR A CA 1
ATOM 675 C C . TYR A 1 84 ? 5.734 2.416 -8.433 1.00 98.38 84 TYR A C 1
ATOM 677 O O . TYR A 1 84 ? 5.657 1.816 -9.508 1.00 98.38 84 TYR A O 1
ATOM 685 N N . THR A 1 85 ? 6.771 3.167 -8.091 1.00 98.06 85 THR A N 1
ATOM 686 C CA . THR A 1 85 ? 8.007 3.271 -8.861 1.00 98.06 85 THR A CA 1
ATOM 687 C C . THR A 1 85 ? 9.025 2.230 -8.422 1.00 98.06 85 THR A C 1
ATOM 689 O O . THR A 1 85 ? 9.147 1.911 -7.241 1.00 98.06 85 THR A O 1
ATOM 692 N N . TYR A 1 86 ? 9.812 1.748 -9.373 1.00 97.38 86 TYR A N 1
ATOM 693 C CA . TYR A 1 86 ? 10.934 0.837 -9.180 1.00 97.38 86 TYR A CA 1
ATOM 694 C C . TYR A 1 86 ? 12.043 1.192 -10.179 1.00 97.38 86 TYR A C 1
ATOM 696 O O . TYR A 1 86 ? 11.844 2.009 -11.083 1.00 97.38 86 TYR A O 1
ATOM 704 N N . LEU A 1 87 ? 13.226 0.606 -10.003 1.00 96.25 87 LEU A N 1
ATOM 705 C CA . LEU A 1 87 ? 14.318 0.756 -10.962 1.00 96.25 87 LEU A CA 1
ATOM 706 C C . LEU A 1 87 ? 14.362 -0.442 -11.904 1.00 96.25 87 LEU A C 1
ATOM 708 O O . LEU A 1 87 ? 14.507 -1.581 -11.460 1.00 96.25 87 LEU A O 1
ATOM 712 N N . L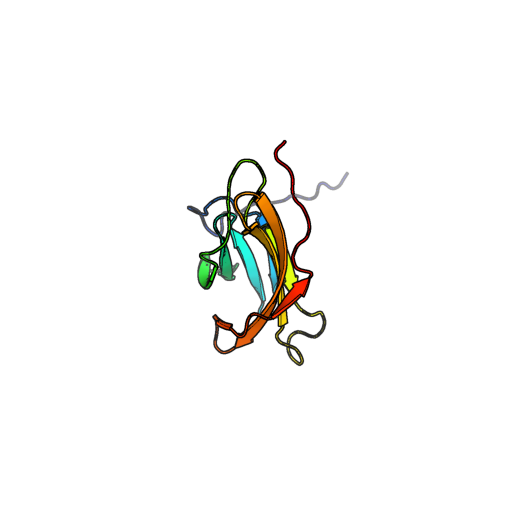YS A 1 88 ? 14.335 -0.169 -13.208 1.00 95.12 88 LYS A N 1
ATOM 713 C CA . LYS A 1 88 ? 14.623 -1.149 -14.257 1.00 95.12 88 LYS A CA 1
ATOM 714 C C . LYS A 1 88 ? 15.814 -0.646 -15.055 1.00 95.12 88 LYS A C 1
ATOM 716 O O . LYS A 1 88 ? 15.757 0.431 -15.624 1.00 95.12 88 LYS A O 1
ATOM 721 N N . ASN A 1 89 ? 16.918 -1.393 -15.067 1.00 93.75 89 ASN A N 1
ATOM 722 C CA . ASN A 1 89 ? 18.156 -0.976 -15.745 1.00 93.75 89 ASN A CA 1
ATOM 723 C C . ASN A 1 89 ? 18.629 0.445 -15.362 1.00 93.75 89 ASN A C 1
ATOM 725 O O . ASN A 1 89 ? 19.141 1.167 -16.206 1.00 93.75 89 ASN A O 1
ATOM 729 N N . GLN A 1 90 ? 18.474 0.830 -14.087 1.00 91.31 90 GLN A N 1
ATOM 730 C CA . GLN A 1 90 ? 18.777 2.173 -13.550 1.00 91.31 90 GLN A CA 1
ATOM 731 C C . GLN A 1 90 ? 17.837 3.302 -14.013 1.00 91.31 90 GLN A C 1
ATOM 733 O O . GLN A 1 90 ? 18.030 4.448 -13.616 1.00 91.31 90 GLN A O 1
ATOM 738 N N . GLU A 1 91 ? 16.786 2.989 -14.767 1.00 93.44 91 GLU A N 1
ATOM 739 C CA . GLU A 1 91 ? 15.749 3.940 -15.160 1.00 93.44 91 GLU A CA 1
ATOM 740 C C . GLU A 1 91 ? 14.549 3.855 -14.210 1.00 93.44 91 GLU A C 1
ATOM 742 O O . GLU A 1 91 ? 14.136 2.768 -13.783 1.00 93.44 91 GLU A O 1
ATOM 747 N N . ILE A 1 92 ? 13.976 5.015 -13.872 1.00 95.19 92 ILE A N 1
ATOM 748 C CA . ILE A 1 92 ? 12.737 5.080 -13.093 1.00 95.19 92 ILE A CA 1
ATOM 749 C C . ILE A 1 92 ? 11.613 4.530 -13.954 1.00 95.19 92 ILE A C 1
ATOM 751 O O . ILE A 1 92 ? 11.334 5.031 -15.041 1.00 95.19 92 ILE A O 1
ATOM 755 N N . THR A 1 93 ? 10.935 3.527 -13.423 1.00 97.19 93 THR A N 1
ATOM 756 C CA . THR A 1 93 ? 9.806 2.882 -14.079 1.00 97.19 93 THR A CA 1
ATOM 757 C C . THR A 1 93 ? 8.649 2.790 -13.096 1.00 97.19 93 THR A C 1
ATOM 759 O O . THR A 1 93 ? 8.862 2.673 -11.890 1.00 97.19 93 THR A O 1
ATOM 762 N N . VAL A 1 94 ? 7.420 2.876 -13.591 1.00 97.88 94 VAL A N 1
ATOM 763 C CA . VAL A 1 94 ? 6.188 2.762 -12.807 1.00 97.88 94 VAL A CA 1
ATOM 764 C C . VAL A 1 94 ? 5.481 1.466 -13.188 1.00 97.88 94 VAL A C 1
ATOM 766 O O . VAL A 1 94 ? 5.471 1.071 -14.354 1.00 97.88 94 VAL A O 1
ATOM 769 N N . LYS A 1 95 ? 4.856 0.811 -12.210 1.00 98.31 95 LYS A N 1
ATOM 770 C CA . LYS A 1 95 ? 3.977 -0.335 -12.453 1.00 98.31 95 LYS A CA 1
ATOM 771 C C . LYS A 1 95 ? 2.724 -0.283 -11.594 1.00 98.31 95 LYS A C 1
ATOM 773 O O . LYS A 1 95 ? 2.713 0.323 -10.523 1.00 98.31 95 LYS A O 1
ATOM 778 N N . VAL A 1 96 ? 1.680 -0.950 -12.074 1.00 98.69 96 VAL A N 1
ATOM 779 C CA . VAL A 1 96 ? 0.434 -1.208 -11.351 1.00 98.69 96 VAL A CA 1
ATOM 780 C C . VAL A 1 96 ? 0.367 -2.693 -11.035 1.00 98.69 96 VAL A C 1
ATOM 782 O O . VAL A 1 96 ? 0.384 -3.531 -11.939 1.00 98.69 96 VAL A O 1
ATOM 785 N N . VAL A 1 97 ? 0.251 -3.024 -9.753 1.00 98.81 97 VAL A N 1
ATOM 786 C CA . VAL A 1 97 ? 0.238 -4.404 -9.264 1.00 98.81 97 VAL A CA 1
ATOM 787 C C . VAL A 1 97 ? -1.045 -4.676 -8.501 1.00 98.81 97 VAL A C 1
ATOM 789 O O . VAL A 1 97 ? -1.452 -3.898 -7.640 1.00 98.81 97 VAL A O 1
ATOM 792 N N . ARG A 1 98 ? -1.666 -5.814 -8.804 1.00 98.81 98 ARG A N 1
ATOM 793 C CA . ARG A 1 98 ? -2.733 -6.406 -8.003 1.00 98.81 98 ARG A CA 1
ATOM 794 C C . ARG A 1 98 ? -2.140 -7.354 -6.974 1.00 98.81 98 ARG A C 1
ATOM 796 O O . ARG A 1 98 ? -1.315 -8.191 -7.324 1.00 98.81 98 ARG A O 1
ATOM 803 N N . PHE A 1 99 ? -2.654 -7.317 -5.760 1.00 98.88 99 PHE A N 1
ATOM 804 C CA . PHE A 1 99 ? -2.448 -8.332 -4.738 1.00 98.88 99 PHE A CA 1
ATOM 805 C C . PHE A 1 99 ? -3.775 -8.989 -4.367 1.00 98.88 99 PHE A C 1
ATOM 807 O O . PHE A 1 99 ? -4.824 -8.343 -4.403 1.00 98.88 99 PHE A O 1
ATOM 814 N N . SER A 1 100 ? -3.713 -1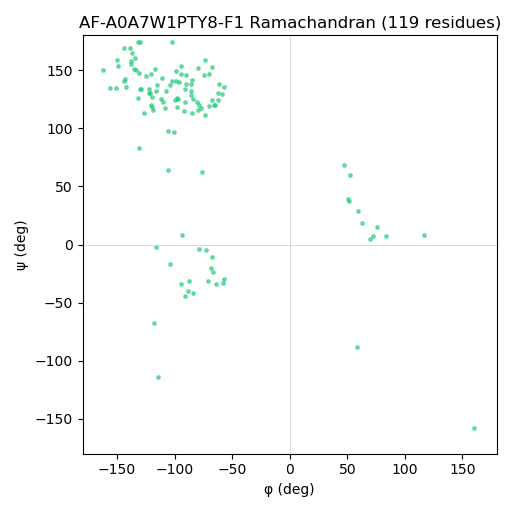0.252 -3.955 1.00 98.69 100 SER A N 1
ATOM 815 C CA . SER A 1 100 ? -4.793 -10.926 -3.235 1.00 98.69 100 SER A CA 1
ATOM 816 C C . SER A 1 100 ? -4.651 -10.625 -1.739 1.00 98.69 100 SER A C 1
ATOM 818 O O . SER A 1 100 ? -3.580 -10.815 -1.160 1.00 98.69 100 SER A O 1
ATOM 820 N N . TYR A 1 101 ? -5.721 -10.169 -1.093 1.00 98.50 101 TYR A N 1
ATOM 821 C CA . TYR A 1 101 ? -5.790 -9.995 0.353 1.00 98.50 101 TYR A CA 1
ATOM 822 C C . TYR A 1 101 ? -6.329 -11.265 1.010 1.00 98.50 101 TYR A C 1
ATOM 824 O O . TYR A 1 101 ? -7.425 -11.733 0.704 1.00 98.50 101 TYR A O 1
ATOM 832 N N . SER A 1 102 ? -5.553 -11.840 1.926 1.00 97.31 102 SER A N 1
ATOM 833 C CA . SER A 1 102 ? -5.939 -13.056 2.638 1.00 97.31 102 SER A CA 1
ATOM 834 C C . SER A 1 102 ? -5.302 -13.088 4.017 1.00 97.31 102 SER A C 1
ATOM 83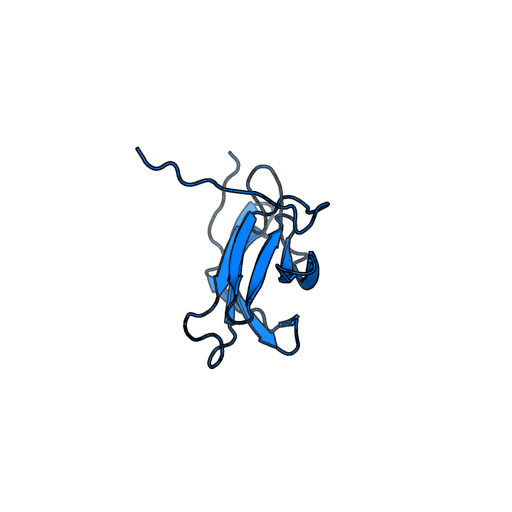6 O O . SER A 1 102 ? -4.116 -12.805 4.164 1.00 97.31 102 SER A O 1
ATOM 838 N N . LYS A 1 103 ? -6.090 -13.432 5.042 1.00 94.62 103 LYS A N 1
ATOM 839 C CA . LYS A 1 103 ? -5.622 -13.602 6.433 1.00 94.62 103 LYS A CA 1
ATOM 840 C C . LYS A 1 103 ? -4.788 -12.421 6.964 1.00 94.62 103 LYS A C 1
ATOM 842 O O . LYS A 1 103 ? -3.813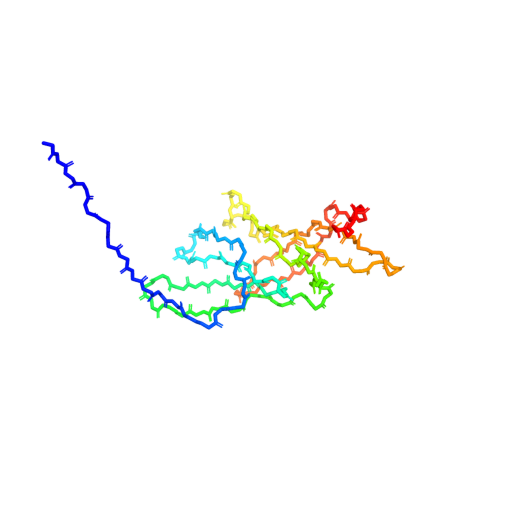 -12.628 7.679 1.00 94.62 103 LYS A O 1
ATOM 847 N N . GLY A 1 104 ? -5.166 -11.188 6.622 1.00 95.94 104 GLY A N 1
ATOM 848 C CA . GLY A 1 104 ? -4.484 -9.993 7.128 1.00 95.94 104 GLY A CA 1
ATOM 849 C C . GLY A 1 104 ? -3.220 -9.585 6.371 1.00 95.94 104 GLY A C 1
ATOM 850 O O . GLY A 1 104 ? -2.547 -8.668 6.822 1.00 95.94 104 GLY A O 1
ATOM 851 N N . ILE A 1 105 ? -2.897 -10.217 5.239 1.00 98.31 105 ILE A N 1
ATOM 852 C CA . ILE A 1 105 ? -1.700 -9.904 4.444 1.00 98.31 105 ILE A CA 1
ATOM 853 C C . ILE A 1 105 ? -2.009 -9.811 2.946 1.00 98.31 105 ILE A C 1
ATOM 855 O O . ILE A 1 105 ? -3.021 -10.334 2.474 1.00 98.31 105 ILE A O 1
ATOM 859 N N . LEU A 1 106 ? -1.115 -9.158 2.196 1.00 98.56 106 LEU A N 1
ATOM 860 C CA . LEU A 1 106 ? -1.159 -9.103 0.732 1.00 98.56 106 LEU A CA 1
ATOM 861 C C . LEU A 1 106 ? -0.181 -10.102 0.102 1.00 98.56 106 LEU A C 1
ATOM 863 O O . LEU A 1 106 ? 1.032 -10.095 0.357 1.00 98.56 106 LEU A O 1
ATOM 867 N N . 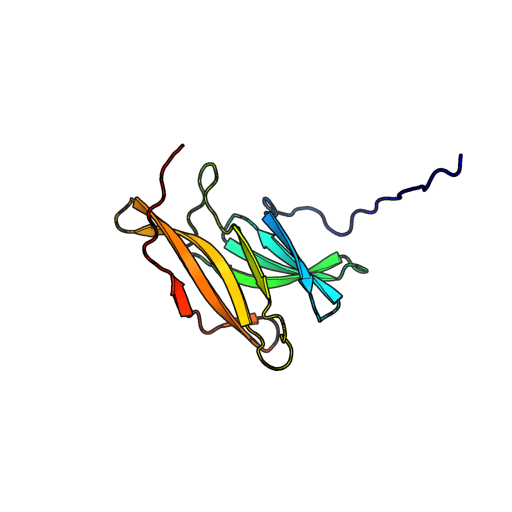ILE A 1 107 ? -0.722 -10.958 -0.756 1.00 98.31 107 ILE A N 1
ATOM 868 C CA . ILE A 1 107 ? -0.023 -12.068 -1.406 1.00 98.31 107 ILE A CA 1
ATOM 869 C C . ILE A 1 107 ? -0.273 -12.056 -2.917 1.00 98.31 107 ILE A C 1
ATOM 871 O O . ILE A 1 107 ? -1.046 -11.241 -3.414 1.00 98.31 107 ILE A O 1
ATOM 875 N N . GLU A 1 108 ? 0.404 -12.956 -3.635 1.00 98.00 108 GLU A N 1
ATOM 876 C CA . GLU A 1 108 ? 0.178 -13.209 -5.068 1.00 98.00 108 GLU A CA 1
ATOM 877 C C . GLU A 1 108 ? 0.232 -11.936 -5.937 1.00 98.00 108 GLU A C 1
ATOM 879 O O . GLU A 1 108 ? -0.762 -11.584 -6.579 1.00 98.00 108 GLU A O 1
ATOM 884 N N . PRO A 1 109 ? 1.372 -11.215 -5.952 1.00 98.19 109 PRO A N 1
ATOM 885 C CA . PRO A 1 109 ? 1.518 -10.042 -6.803 1.00 98.19 109 PRO A CA 1
ATOM 886 C C . PRO A 1 109 ? 1.317 -10.413 -8.275 1.00 98.19 109 PRO A C 1
ATOM 888 O O . PRO A 1 109 ? 1.959 -11.329 -8.790 1.00 98.19 109 PRO A O 1
ATOM 891 N N . LEU A 1 110 ? 0.464 -9.656 -8.958 1.00 98.56 110 LEU A N 1
ATOM 892 C CA . LEU A 1 110 ? 0.263 -9.716 -10.399 1.00 98.56 110 LEU A CA 1
ATOM 893 C C . LEU A 1 110 ? 0.441 -8.315 -10.982 1.00 98.56 110 LEU A C 1
ATOM 895 O O . LEU A 1 110 ? -0.377 -7.433 -10.723 1.00 98.56 110 LEU A O 1
ATOM 899 N N . ALA A 1 111 ? 1.485 -8.115 -11.786 1.00 98.19 111 ALA A N 1
ATOM 900 C CA . ALA A 1 111 ? 1.635 -6.889 -12.561 1.00 98.19 111 ALA A CA 1
ATOM 901 C C . ALA A 1 111 ? 0.516 -6.815 -13.612 1.00 98.19 111 ALA A C 1
ATOM 903 O O . ALA A 1 111 ? 0.371 -7.715 -14.438 1.00 98.19 111 ALA A O 1
ATOM 904 N N . ILE A 1 112 ? -0.303 -5.765 -13.542 1.00 97.69 112 ILE A N 1
ATOM 905 C CA . ILE A 1 112 ? -1.369 -5.490 -14.518 1.00 97.69 112 ILE A CA 1
ATOM 906 C C . ILE A 1 112 ? -0.830 -4.601 -15.629 1.00 97.69 112 ILE A C 1
ATOM 908 O O . ILE A 1 112 ? -1.104 -4.828 -16.803 1.00 97.69 112 ILE A O 1
ATOM 912 N N . LEU A 1 113 ? -0.080 -3.578 -15.228 1.00 97.12 113 LEU A N 1
ATOM 913 C CA . LEU A 1 113 ? 0.645 -2.679 -16.106 1.00 97.12 113 LEU A CA 1
ATOM 914 C C . LEU A 1 113 ? 2.065 -2.607 -15.578 1.00 97.12 113 LEU A C 1
ATOM 916 O O . LEU A 1 113 ? 2.267 -2.452 -14.375 1.00 97.12 113 LEU A O 1
ATOM 920 N N . ASP A 1 114 ? 3.025 -2.723 -16.473 1.00 97.19 114 ASP A N 1
ATOM 921 C CA . ASP A 1 114 ? 4.439 -2.710 -16.141 1.00 97.19 114 ASP A CA 1
ATOM 922 C C . ASP A 1 114 ? 5.181 -1.873 -17.178 1.00 97.19 114 ASP A C 1
ATOM 924 O O . ASP A 1 114 ? 4.611 -1.517 -18.214 1.00 97.19 114 ASP A O 1
ATOM 928 N N . ASP A 1 115 ? 6.444 -1.570 -16.901 1.00 96.00 115 ASP A N 1
ATOM 929 C CA . ASP A 1 115 ? 7.326 -0.876 -17.839 1.00 96.00 115 ASP A CA 1
ATOM 930 C C . ASP A 1 115 ? 6.833 0.516 -18.273 1.00 96.00 115 ASP A C 1
ATOM 932 O O . ASP A 1 115 ? 7.139 0.978 -19.373 1.00 96.00 115 ASP A O 1
ATOM 936 N N . ILE A 1 116 ? 6.078 1.212 -17.415 1.00 96.56 116 ILE A N 1
ATOM 937 C CA . ILE A 1 116 ? 5.635 2.581 -17.692 1.00 96.56 116 ILE A CA 1
ATOM 938 C C . ILE A 1 116 ? 6.825 3.524 -17.450 1.00 96.56 116 ILE A C 1
ATOM 940 O O . ILE A 1 116 ? 7.293 3.609 -16.309 1.00 96.56 116 ILE A O 1
ATOM 944 N N . PRO A 1 117 ? 7.320 4.254 -18.468 1.00 93.62 117 PRO A N 1
ATOM 945 C CA . PRO A 1 117 ? 8.475 5.130 -18.298 1.00 93.62 117 PRO A CA 1
ATOM 946 C C . PRO A 1 117 ? 8.201 6.244 -17.282 1.00 93.62 117 PRO A C 1
ATOM 948 O O . PRO A 1 117 ? 7.191 6.944 -17.374 1.00 93.62 117 PRO A O 1
ATOM 951 N N . GLY A 1 118 ? 9.112 6.417 -16.326 1.00 87.06 118 GLY A N 1
ATOM 952 C CA . GLY A 1 118 ? 9.155 7.569 -15.431 1.00 87.06 118 GLY A CA 1
ATOM 953 C C . GLY A 1 118 ? 10.226 8.576 -15.852 1.00 87.06 118 GLY A C 1
ATOM 954 O O . GLY A 1 118 ? 11.023 8.329 -16.753 1.00 87.06 118 GLY A O 1
ATOM 955 N N . SER A 1 119 ? 10.265 9.721 -15.174 1.00 79.62 119 SER A N 1
ATOM 956 C CA . SER A 1 119 ? 11.322 10.723 -15.334 1.00 79.62 119 SER A CA 1
ATOM 957 C C . SER A 1 119 ? 11.737 11.264 -13.972 1.00 79.62 119 SER A C 1
ATOM 959 O O . SER A 1 119 ? 10.966 11.221 -13.012 1.00 79.62 119 SER A O 1
ATOM 961 N N . PHE A 1 120 ? 12.949 11.807 -13.908 1.00 71.44 120 PHE A N 1
ATOM 962 C CA . PHE A 1 120 ? 13.315 12.754 -12.863 1.00 71.44 120 PHE A CA 1
ATOM 963 C C . PHE A 1 120 ? 12.646 14.105 -13.163 1.00 71.44 120 PHE A C 1
ATOM 965 O O . PHE A 1 120 ? 12.467 14.450 -14.336 1.00 71.44 120 PHE A O 1
ATOM 972 N N . ASN A 1 121 ? 12.260 14.830 -12.111 1.00 57.75 121 ASN A N 1
ATOM 973 C CA . ASN A 1 121 ? 11.935 16.256 -12.203 1.00 57.75 121 ASN A CA 1
ATOM 974 C C . ASN A 1 121 ? 13.218 17.089 -12.241 1.00 57.75 121 ASN A C 1
ATOM 976 O O . ASN A 1 121 ? 14.206 16.660 -11.599 1.00 57.75 121 ASN A O 1
#